Protein AF-A0A7W7VR33-F1 (afdb_monomer_lite)

Organism: NCBI:txid1706840

pLDDT: mean 71.81, std 17.93, range [32.88, 94.62]

Sequence (164 aa):
MNGDSTGDRALPEVIRDNMWSLLSDRYRTNRRAAHTPTEDEYLHDRPFWPAFTFEEVRHAVEDGVDRILVTFHDTDVPEDTLGFRIDLDTAMAEWSRRVGGRDPHKHPEMFAAELIWFMVCFIGVADLDGEPGTPEAPHWINNGSEIFGKLKNNPNMDTFESHH

Structure (mmCIF, N/CA/C/O backbone):
data_AF-A0A7W7VR33-F1
#
_entry.id   AF-A0A7W7VR33-F1
#
loop_
_atom_site.group_PDB
_atom_site.id
_atom_site.type_symbol
_atom_site.label_atom_id
_atom_site.label_alt_id
_atom_site.label_comp_id
_atom_site.label_asym_id
_atom_site.label_entity_id
_atom_site.label_seq_id
_atom_site.pdbx_PDB_ins_code
_atom_site.Cartn_x
_atom_site.Cartn_y
_atom_site.Cartn_z
_atom_site.occupancy
_atom_site.B_iso_or_equiv
_atom_site.auth_seq_id
_atom_site.auth_comp_id
_atom_site.auth_asym_id
_atom_site.auth_atom_id
_atom_site.pdbx_PDB_model_num
ATOM 1 N N . MET A 1 1 ? 8.622 36.970 13.906 1.00 35.16 1 MET A N 1
ATOM 2 C CA . MET A 1 1 ? 7.913 35.775 14.406 1.00 35.16 1 MET A CA 1
ATOM 3 C C . MET A 1 1 ? 7.540 34.971 13.178 1.00 35.16 1 MET A C 1
ATOM 5 O O . MET A 1 1 ? 6.621 35.364 12.476 1.00 35.16 1 MET A O 1
ATOM 9 N N . ASN A 1 2 ? 8.349 33.967 12.838 1.00 36.25 2 ASN A N 1
ATOM 10 C CA . ASN A 1 2 ? 8.114 33.129 11.664 1.00 36.25 2 ASN A CA 1
ATOM 11 C C . ASN A 1 2 ? 7.115 32.049 12.070 1.00 36.25 2 ASN A C 1
ATOM 13 O O . ASN A 1 2 ? 7.426 31.230 12.930 1.00 36.25 2 ASN A O 1
ATOM 17 N N . GLY A 1 3 ? 5.905 32.134 11.517 1.00 37.03 3 GLY A N 1
ATOM 18 C CA . GLY A 1 3 ? 4.885 31.106 11.655 1.00 37.03 3 GLY A CA 1
ATOM 19 C C . GLY A 1 3 ? 5.329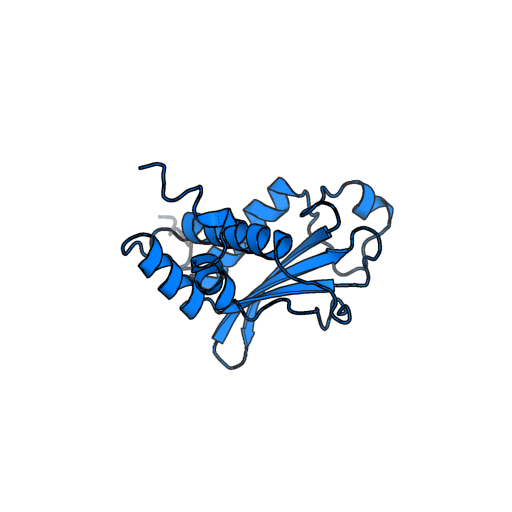 29.868 10.894 1.00 37.03 3 GLY A C 1
ATOM 20 O O . GLY A 1 3 ? 5.551 29.928 9.687 1.00 37.03 3 GLY A O 1
ATOM 21 N N . ASP A 1 4 ? 5.508 28.788 11.638 1.00 41.12 4 ASP A N 1
ATOM 22 C CA . ASP A 1 4 ? 5.754 27.447 11.138 1.00 41.12 4 ASP A CA 1
ATOM 23 C C . ASP A 1 4 ? 4.514 26.992 10.353 1.00 41.12 4 ASP A C 1
ATOM 25 O O . ASP A 1 4 ? 3.440 26.790 10.918 1.00 41.12 4 ASP A O 1
ATOM 29 N N . SER A 1 5 ? 4.630 26.941 9.028 1.00 43.16 5 SER A N 1
ATOM 30 C CA . SER A 1 5 ? 3.605 26.451 8.103 1.00 43.16 5 SER A CA 1
ATOM 31 C C . SER A 1 5 ? 3.900 25.012 7.682 1.00 43.16 5 SER A C 1
ATOM 33 O O . SER A 1 5 ? 3.760 24.639 6.516 1.00 43.16 5 SER A O 1
ATOM 35 N N . THR A 1 6 ? 4.273 24.169 8.643 1.00 46.50 6 THR A N 1
ATOM 36 C CA . THR A 1 6 ? 4.102 22.718 8.539 1.00 46.50 6 THR A CA 1
ATOM 37 C C . THR A 1 6 ? 2.608 22.409 8.670 1.00 46.50 6 THR A C 1
ATOM 39 O O . THR A 1 6 ? 2.101 22.016 9.714 1.00 46.50 6 THR A O 1
ATOM 42 N N . GLY A 1 7 ? 1.883 22.720 7.592 1.00 45.94 7 GLY A N 1
ATOM 43 C CA . GLY A 1 7 ? 0.438 22.569 7.481 1.00 45.94 7 GLY A CA 1
ATOM 44 C C . GLY A 1 7 ? -0.011 21.134 7.737 1.00 45.94 7 GLY A C 1
ATOM 45 O O . GLY A 1 7 ? 0.660 20.187 7.333 1.00 45.94 7 GLY A O 1
ATOM 46 N N . ASP A 1 8 ? -1.152 21.026 8.408 1.00 58.59 8 ASP A N 1
ATOM 47 C CA . ASP A 1 8 ? -1.870 19.804 8.762 1.00 58.59 8 ASP A CA 1
ATOM 48 C C . ASP A 1 8 ? -2.066 18.923 7.509 1.00 58.59 8 ASP A C 1
ATOM 50 O O . ASP A 1 8 ? -2.961 19.157 6.693 1.00 58.59 8 ASP A O 1
ATOM 54 N N . ARG A 1 9 ? -1.150 17.975 7.268 1.00 72.19 9 ARG A N 1
ATOM 55 C CA . ARG A 1 9 ? -1.253 17.046 6.134 1.00 72.19 9 ARG A CA 1
ATOM 56 C C . ARG A 1 9 ? -2.266 15.969 6.490 1.00 72.19 9 ARG A C 1
ATOM 58 O O . ARG A 1 9 ? -2.199 15.401 7.577 1.00 72.19 9 ARG A O 1
ATOM 65 N N . ALA A 1 10 ? -3.168 15.661 5.560 1.00 89.88 10 ALA A N 1
ATOM 66 C CA . ALA A 1 10 ? -4.134 14.585 5.740 1.00 89.88 10 ALA A CA 1
ATOM 67 C C . ALA A 1 10 ? -3.414 13.250 6.006 1.00 89.88 10 ALA A C 1
ATOM 69 O O . ALA A 1 10 ? -2.426 12.930 5.342 1.00 89.88 10 ALA A O 1
ATOM 70 N N . LEU A 1 11 ? -3.920 12.470 6.966 1.00 91.06 11 LEU A N 1
ATOM 71 C CA . LEU A 1 11 ? -3.315 11.203 7.387 1.00 91.06 11 LEU A CA 1
ATOM 72 C C . LEU A 1 11 ? -3.018 10.232 6.217 1.00 91.06 11 LEU A C 1
ATOM 74 O O . LEU A 1 11 ? -1.914 9.682 6.212 1.00 91.06 11 LEU A O 1
ATOM 78 N N . PRO A 1 12 ? -3.904 10.043 5.212 1.00 93.38 12 PRO A N 1
ATOM 79 C CA . PRO A 1 12 ? -3.611 9.185 4.058 1.00 93.38 12 PRO A CA 1
ATOM 80 C C . PRO A 1 12 ? -2.318 9.554 3.320 1.00 93.38 12 PRO A C 1
ATOM 82 O O . PRO A 1 12 ? -1.515 8.678 3.002 1.00 93.38 12 PRO A O 1
ATOM 85 N N . GLU A 1 13 ? -2.064 10.850 3.122 1.00 92.75 13 GLU A N 1
ATOM 86 C CA . GLU A 1 13 ? -0.843 11.347 2.475 1.00 92.75 13 GLU A CA 1
ATOM 87 C C . GLU A 1 13 ? 0.397 11.089 3.340 1.00 92.75 13 GLU A C 1
ATOM 89 O O . GLU A 1 13 ? 1.448 10.703 2.835 1.00 92.75 13 GLU A O 1
ATOM 94 N N . VAL A 1 14 ? 0.274 11.233 4.664 1.00 94.50 14 VAL A N 1
ATOM 95 C CA . VAL A 1 14 ? 1.368 10.935 5.603 1.00 94.50 14 VAL A CA 1
ATOM 96 C C . VAL A 1 14 ? 1.720 9.446 5.585 1.00 94.50 14 VAL A C 1
ATOM 98 O O . VAL A 1 14 ? 2.898 9.087 5.572 1.00 94.50 14 VAL A O 1
ATOM 101 N N . ILE A 1 15 ? 0.720 8.563 5.569 1.00 93.88 15 ILE A N 1
ATOM 102 C CA . ILE A 1 15 ? 0.929 7.111 5.476 1.00 93.88 15 ILE A CA 1
ATOM 103 C C . ILE A 1 15 ? 1.591 6.765 4.139 1.00 93.88 15 ILE A C 1
ATOM 105 O O . ILE A 1 15 ? 2.600 6.057 4.123 1.00 93.88 15 ILE A O 1
ATOM 109 N N . ARG A 1 16 ? 1.074 7.314 3.033 1.00 94.62 16 ARG A N 1
ATOM 110 C CA . ARG A 1 16 ? 1.638 7.154 1.689 1.00 94.62 16 ARG A CA 1
ATOM 111 C C . ARG A 1 16 ? 3.110 7.551 1.643 1.00 94.62 16 ARG A C 1
ATOM 113 O O . ARG A 1 16 ? 3.930 6.785 1.141 1.00 94.62 16 ARG A O 1
ATOM 120 N N . ASP A 1 17 ? 3.448 8.730 2.160 1.00 93.38 17 ASP A N 1
ATOM 121 C CA . ASP A 1 17 ? 4.812 9.262 2.135 1.00 93.38 17 ASP A CA 1
ATOM 122 C C . ASP A 1 17 ? 5.768 8.410 2.981 1.00 93.38 17 ASP A C 1
ATOM 124 O O . ASP A 1 17 ? 6.890 8.134 2.548 1.00 93.38 17 ASP A O 1
ATOM 128 N N . ASN A 1 18 ? 5.323 7.934 4.151 1.00 93.31 18 ASN A N 1
ATOM 129 C CA . ASN A 1 18 ? 6.101 7.001 4.970 1.00 93.31 18 ASN A CA 1
ATOM 130 C C . ASN A 1 18 ? 6.373 5.690 4.222 1.00 93.31 18 ASN A C 1
ATOM 132 O O . ASN A 1 18 ? 7.508 5.213 4.206 1.00 93.31 18 ASN A O 1
ATOM 136 N N . MET A 1 19 ? 5.356 5.122 3.568 1.00 92.69 19 MET A N 1
ATOM 137 C CA . MET A 1 19 ? 5.527 3.893 2.796 1.00 92.69 19 MET A CA 1
ATOM 138 C C . MET A 1 19 ? 6.474 4.082 1.614 1.00 92.69 19 MET A C 1
ATOM 140 O O . MET A 1 19 ? 7.392 3.284 1.436 1.00 92.69 19 MET A O 1
ATOM 144 N N . TRP A 1 20 ? 6.281 5.150 0.836 1.00 91.75 20 TRP A N 1
ATOM 145 C CA . TRP A 1 20 ? 7.167 5.507 -0.269 1.00 91.75 20 TRP A CA 1
ATOM 146 C C . TRP A 1 20 ? 8.610 5.645 0.216 1.00 91.75 20 TRP A C 1
ATOM 148 O O . TRP A 1 20 ? 9.503 5.011 -0.334 1.00 91.75 20 TRP A O 1
ATOM 158 N N . SER A 1 21 ? 8.842 6.398 1.295 1.00 88.94 21 SER A N 1
ATOM 159 C CA . SER A 1 21 ? 10.187 6.587 1.843 1.00 88.94 21 SER A CA 1
ATOM 160 C C . SER A 1 21 ? 10.847 5.263 2.233 1.00 88.94 21 SER A C 1
ATOM 162 O O . SER A 1 21 ? 12.013 5.055 1.911 1.00 88.94 21 SER A O 1
ATOM 164 N N . LEU A 1 22 ? 10.126 4.369 2.917 1.00 88.19 22 LEU A N 1
ATOM 165 C CA . LEU A 1 22 ? 10.661 3.076 3.354 1.00 88.19 22 LEU A CA 1
ATOM 166 C C . LEU A 1 22 ? 10.961 2.141 2.175 1.00 88.19 22 LEU A C 1
ATOM 168 O O . LEU A 1 22 ? 11.996 1.472 2.163 1.00 88.19 22 LEU A O 1
ATOM 172 N N . LEU A 1 23 ? 10.064 2.083 1.189 1.00 86.50 23 LEU A N 1
ATOM 173 C CA . LEU A 1 23 ? 10.203 1.208 0.027 1.00 86.50 23 LEU A CA 1
ATOM 174 C C . LEU A 1 23 ? 11.282 1.721 -0.931 1.00 86.50 23 LEU A C 1
ATOM 176 O O . LEU A 1 23 ? 12.171 0.956 -1.300 1.00 86.50 23 LEU A O 1
ATOM 180 N N . SER A 1 24 ? 11.279 3.008 -1.271 1.00 82.00 24 SER A N 1
ATOM 181 C CA . SER A 1 24 ? 12.282 3.591 -2.167 1.00 82.00 24 SER A CA 1
ATOM 182 C C . SER A 1 24 ? 13.691 3.558 -1.576 1.00 82.00 24 SER A C 1
ATOM 184 O O . SER A 1 24 ? 14.638 3.283 -2.309 1.00 82.00 24 SER A O 1
ATOM 186 N N . ASP A 1 25 ? 13.863 3.774 -0.265 1.00 80.69 25 ASP A N 1
ATOM 187 C CA . ASP A 1 25 ? 15.185 3.669 0.376 1.00 80.69 25 ASP A CA 1
ATOM 188 C C . ASP A 1 25 ? 15.720 2.228 0.335 1.00 80.69 25 ASP A C 1
ATOM 190 O O . ASP A 1 25 ? 16.877 1.966 -0.011 1.00 80.69 25 ASP A O 1
ATOM 194 N N . ARG A 1 26 ? 14.849 1.254 0.620 1.00 76.44 26 ARG A N 1
ATOM 195 C CA . ARG A 1 26 ? 15.221 -0.163 0.660 1.00 76.44 26 ARG A CA 1
ATOM 196 C C . ARG A 1 26 ? 15.497 -0.746 -0.726 1.00 76.44 26 ARG A C 1
ATOM 198 O O . ARG A 1 26 ? 16.472 -1.492 -0.881 1.00 76.44 26 ARG A O 1
ATOM 205 N N . TYR A 1 27 ? 14.648 -0.423 -1.698 1.00 75.00 27 TYR A N 1
ATOM 206 C CA . TYR A 1 27 ? 14.647 -1.039 -3.026 1.00 75.00 27 TYR A CA 1
ATOM 207 C C . TYR A 1 27 ? 15.319 -0.182 -4.103 1.00 75.00 27 TYR A C 1
ATOM 209 O O . TYR A 1 27 ? 15.535 -0.659 -5.211 1.00 75.00 27 TYR A O 1
ATOM 217 N N . ARG A 1 28 ? 15.774 1.028 -3.737 1.00 64.31 28 ARG A N 1
ATOM 218 C CA . ARG A 1 28 ? 16.463 1.995 -4.612 1.00 64.31 28 ARG A CA 1
ATOM 219 C C . ARG A 1 28 ? 15.670 2.392 -5.846 1.00 64.31 28 ARG A C 1
ATOM 221 O O . ARG A 1 28 ? 16.250 2.829 -6.832 1.00 64.31 28 ARG A O 1
ATOM 228 N N . THR A 1 29 ? 14.355 2.313 -5.743 1.00 55.84 29 THR A N 1
ATOM 229 C CA . THR A 1 29 ? 13.438 2.708 -6.795 1.00 55.84 29 THR A CA 1
ATOM 230 C C . THR A 1 29 ? 13.623 4.186 -7.068 1.00 55.84 29 THR A C 1
ATOM 232 O O . THR A 1 29 ? 13.196 5.051 -6.292 1.00 55.84 29 THR A O 1
ATOM 235 N N . ASN A 1 30 ? 14.317 4.483 -8.160 1.00 51.56 30 ASN A N 1
ATOM 236 C CA . ASN A 1 30 ? 14.438 5.842 -8.637 1.00 51.56 30 ASN A CA 1
ATOM 237 C C . ASN A 1 30 ? 13.027 6.338 -8.940 1.00 51.56 30 ASN A C 1
ATOM 239 O O . ASN A 1 30 ? 12.225 5.631 -9.538 1.00 51.56 30 ASN A O 1
ATOM 243 N N . ARG A 1 31 ? 12.710 7.545 -8.470 1.00 46.66 31 ARG A N 1
ATOM 244 C CA . ARG A 1 31 ? 11.460 8.255 -8.747 1.00 46.66 31 ARG A CA 1
ATOM 245 C C . ARG A 1 31 ? 11.275 8.303 -10.270 1.00 46.66 31 ARG A C 1
ATOM 247 O O . ARG A 1 31 ? 11.877 9.162 -10.911 1.00 46.66 31 ARG A O 1
ATOM 254 N N . ARG A 1 32 ? 10.538 7.340 -10.836 1.00 52.09 32 ARG A N 1
ATOM 255 C CA . ARG A 1 32 ? 10.460 7.134 -12.286 1.00 52.09 32 ARG A CA 1
ATOM 256 C C . ARG A 1 32 ? 9.881 8.403 -12.899 1.00 52.09 32 ARG A C 1
ATOM 258 O O . ARG A 1 32 ? 8.826 8.889 -12.490 1.00 52.09 32 ARG A O 1
ATOM 265 N N . ALA A 1 33 ? 10.648 9.021 -13.791 1.00 42.25 33 ALA A N 1
ATOM 266 C CA . ALA A 1 33 ? 10.162 10.128 -14.596 1.00 42.25 33 ALA A CA 1
ATOM 267 C C . ALA A 1 33 ? 8.949 9.653 -15.415 1.00 42.25 33 ALA A C 1
ATOM 269 O O . ALA A 1 33 ? 8.724 8.457 -15.556 1.00 42.25 33 ALA A O 1
ATOM 270 N N . ALA A 1 34 ? 8.166 10.573 -15.979 1.00 49.22 34 ALA A N 1
ATOM 271 C CA . ALA A 1 34 ? 6.953 10.245 -16.742 1.00 49.22 34 ALA A CA 1
ATOM 272 C C . ALA A 1 34 ? 7.202 9.468 -18.064 1.00 49.22 34 ALA A C 1
ATOM 274 O O . ALA A 1 34 ? 6.343 9.466 -18.943 1.00 49.22 34 ALA A O 1
ATOM 275 N N . HIS A 1 35 ? 8.380 8.869 -18.242 1.00 46.62 35 HIS A N 1
ATOM 276 C CA . HIS A 1 35 ? 8.744 8.032 -19.376 1.00 46.62 35 HIS A CA 1
ATOM 277 C C . HIS A 1 35 ? 8.903 6.576 -18.936 1.00 46.62 35 HIS A C 1
ATOM 279 O O . HIS A 1 35 ? 9.289 6.300 -17.801 1.00 46.62 35 HIS A O 1
ATOM 285 N N . THR A 1 36 ? 8.657 5.650 -19.865 1.00 50.53 36 THR A N 1
ATOM 286 C CA . THR A 1 36 ? 9.004 4.236 -19.695 1.00 50.53 36 THR A CA 1
ATOM 287 C C . THR A 1 36 ? 10.476 4.134 -19.274 1.00 50.53 36 THR A C 1
ATOM 289 O O . THR A 1 36 ? 11.318 4.779 -19.914 1.00 50.53 36 THR A O 1
ATOM 292 N N . PRO A 1 37 ? 10.803 3.411 -18.191 1.00 53.44 37 PRO A N 1
ATOM 293 C CA . PRO A 1 37 ? 12.183 3.266 -17.758 1.00 53.44 37 PRO A CA 1
ATOM 294 C C . PRO A 1 37 ? 13.004 2.512 -18.806 1.00 53.44 37 PRO A C 1
ATOM 296 O O . PRO A 1 37 ? 12.500 1.667 -19.547 1.00 53.44 37 PRO A O 1
ATOM 299 N N . THR A 1 38 ? 14.279 2.855 -18.891 1.00 58.72 38 THR A N 1
ATOM 300 C CA . THR A 1 38 ? 15.251 2.195 -19.767 1.00 58.72 38 THR A CA 1
ATOM 301 C C . THR A 1 38 ? 15.836 0.948 -19.099 1.00 58.72 38 THR A C 1
ATOM 303 O O . THR A 1 38 ? 15.890 0.865 -17.876 1.00 58.72 38 THR A O 1
ATOM 306 N N . GLU A 1 39 ? 16.317 -0.018 -19.888 1.00 56.12 39 GLU A N 1
ATOM 307 C CA . GLU A 1 39 ? 16.938 -1.270 -19.402 1.00 56.12 39 GLU A CA 1
ATOM 308 C C . GLU A 1 39 ? 18.077 -1.023 -18.381 1.00 56.12 39 GLU A C 1
ATOM 310 O O . GLU A 1 39 ? 18.184 -1.724 -17.375 1.00 56.12 39 GLU A O 1
ATOM 315 N N . ASP A 1 40 ? 18.859 0.046 -18.573 1.00 56.34 40 ASP A N 1
ATOM 316 C CA . ASP A 1 40 ? 19.928 0.476 -17.656 1.00 56.34 40 ASP A CA 1
ATOM 317 C C . ASP A 1 40 ? 19.406 0.994 -16.302 1.00 56.34 40 ASP A C 1
ATOM 319 O O . ASP A 1 40 ? 20.080 0.850 -15.280 1.00 56.34 40 ASP A O 1
ATOM 323 N N . GLU A 1 41 ? 18.208 1.586 -16.264 1.00 55.44 41 GLU A N 1
ATOM 324 C CA . GLU A 1 41 ? 17.581 2.037 -15.015 1.00 55.44 41 GLU A CA 1
ATOM 325 C C . GLU A 1 41 ? 17.094 0.845 -14.178 1.00 55.44 41 GLU A C 1
ATOM 327 O O . GLU A 1 41 ? 17.228 0.876 -12.954 1.00 55.44 41 GLU A O 1
ATOM 332 N N . TYR A 1 42 ? 16.632 -0.233 -14.823 1.00 56.94 42 TYR A N 1
ATOM 333 C CA . TYR A 1 42 ? 16.216 -1.471 -14.152 1.00 56.94 42 TYR A CA 1
ATOM 334 C C . TYR A 1 42 ? 17.392 -2.256 -13.548 1.00 56.94 42 TYR A C 1
ATOM 336 O O . TYR A 1 42 ? 17.253 -2.862 -12.487 1.00 56.94 42 TYR A O 1
ATOM 344 N N . LEU A 1 43 ? 18.578 -2.210 -14.166 1.00 53.28 43 LEU A N 1
ATOM 345 C CA . LEU A 1 43 ? 19.775 -2.952 -13.728 1.00 53.28 43 LEU A CA 1
ATOM 346 C C . LEU A 1 43 ? 20.317 -2.543 -12.342 1.00 53.28 43 LEU A C 1
ATOM 348 O O . LEU A 1 43 ? 21.160 -3.243 -11.770 1.00 53.28 43 LEU A O 1
ATOM 352 N N . HIS A 1 44 ? 19.875 -1.410 -11.793 1.00 60.09 44 HIS A N 1
ATOM 353 C CA . HIS A 1 44 ? 20.312 -0.902 -10.489 1.00 60.09 44 HIS A CA 1
ATOM 354 C C . HIS A 1 44 ? 19.265 -1.027 -9.375 1.00 60.09 44 HIS A C 1
ATOM 356 O O . HIS A 1 44 ? 19.605 -0.791 -8.204 1.00 60.09 44 HIS A O 1
ATOM 362 N N . ASP A 1 45 ? 18.041 -1.428 -9.718 1.00 63.75 45 ASP A N 1
ATOM 363 C CA . ASP A 1 45 ? 16.969 -1.649 -8.758 1.00 63.75 45 ASP A CA 1
ATOM 364 C C . ASP A 1 45 ? 17.250 -2.924 -7.947 1.00 63.75 45 ASP A C 1
ATOM 366 O O . ASP A 1 45 ? 17.790 -3.921 -8.436 1.00 63.75 45 ASP A O 1
ATOM 370 N N . ARG A 1 46 ? 16.929 -2.891 -6.651 1.00 66.00 46 ARG A N 1
ATOM 371 C CA . ARG A 1 46 ? 16.983 -4.099 -5.820 1.00 66.00 46 ARG A CA 1
ATOM 372 C C . ARG A 1 46 ? 15.637 -4.811 -5.906 1.00 66.00 46 ARG A C 1
ATOM 374 O O . ARG A 1 46 ? 14.615 -4.137 -5.777 1.00 66.00 46 ARG A O 1
ATOM 381 N N . PRO A 1 47 ? 15.622 -6.151 -6.005 1.00 65.19 47 PRO A N 1
ATOM 382 C CA . PRO A 1 47 ? 14.373 -6.896 -6.027 1.00 65.19 47 PRO A CA 1
ATOM 383 C C . PRO A 1 47 ? 13.570 -6.613 -4.750 1.00 65.19 47 PRO A C 1
ATOM 385 O O . PRO A 1 47 ? 14.083 -6.721 -3.631 1.00 65.19 47 PRO A O 1
ATOM 388 N N . PHE A 1 48 ? 12.310 -6.227 -4.941 1.00 68.69 48 PHE A N 1
ATOM 389 C CA . PHE A 1 48 ? 11.302 -6.032 -3.900 1.00 68.69 48 PHE A CA 1
ATOM 390 C C . PHE A 1 48 ? 10.925 -7.363 -3.240 1.00 68.69 48 PHE A C 1
ATOM 392 O O . PHE A 1 48 ? 10.833 -7.477 -2.017 1.00 68.69 48 PHE A O 1
ATOM 399 N N . TRP A 1 49 ? 10.802 -8.386 -4.076 1.00 71.31 49 TRP A N 1
ATOM 400 C CA . TRP A 1 49 ? 10.686 -9.809 -3.766 1.00 71.31 49 TRP A CA 1
ATOM 401 C C . TRP A 1 49 ? 11.499 -10.556 -4.843 1.00 71.31 49 TRP A C 1
ATOM 403 O O . TRP A 1 49 ? 11.769 -9.940 -5.868 1.00 71.31 49 TRP A O 1
ATOM 413 N N . PRO A 1 50 ? 11.932 -11.824 -4.683 1.00 68.62 50 PRO A N 1
ATOM 414 C CA . PRO A 1 50 ? 12.924 -12.431 -5.583 1.00 68.62 50 PRO A CA 1
ATOM 415 C C . PRO A 1 50 ? 12.667 -12.330 -7.097 1.00 68.62 50 PRO A C 1
ATOM 417 O O . PRO A 1 50 ? 13.640 -12.372 -7.839 1.00 68.62 50 PRO A O 1
ATOM 420 N N . ALA A 1 51 ? 11.410 -12.182 -7.529 1.00 73.50 51 ALA A N 1
ATOM 421 C CA . ALA A 1 51 ? 11.010 -12.010 -8.930 1.00 73.50 51 ALA A CA 1
ATOM 422 C C . ALA A 1 51 ? 10.276 -10.681 -9.219 1.00 73.50 51 ALA A C 1
ATOM 424 O O . ALA A 1 51 ? 9.744 -10.505 -10.305 1.00 73.50 51 ALA A O 1
ATOM 425 N N . PHE A 1 52 ? 10.193 -9.762 -8.252 1.00 77.56 52 PHE A N 1
ATOM 426 C CA . PHE A 1 52 ? 9.425 -8.525 -8.401 1.00 77.56 52 PHE A CA 1
ATOM 427 C C . PHE A 1 52 ? 10.268 -7.293 -8.114 1.00 77.56 52 PHE A C 1
ATOM 429 O O . PHE A 1 52 ? 11.044 -7.259 -7.155 1.00 77.56 52 PHE A O 1
ATOM 436 N N . THR A 1 53 ? 10.019 -6.234 -8.872 1.00 82.31 53 THR A N 1
ATOM 437 C CA . THR A 1 53 ? 10.617 -4.912 -8.692 1.00 82.31 53 THR A CA 1
ATOM 438 C C . THR A 1 53 ? 9.525 -3.921 -8.297 1.00 82.31 53 THR A C 1
ATOM 440 O O . THR A 1 53 ? 8.493 -3.811 -8.956 1.00 82.31 53 THR A O 1
ATOM 443 N N . PHE A 1 54 ? 9.727 -3.208 -7.187 1.00 85.31 54 PHE A N 1
ATOM 444 C CA . PHE A 1 54 ? 8.767 -2.211 -6.705 1.00 85.31 54 PHE A CA 1
ATOM 445 C C . PHE A 1 54 ? 8.703 -1.019 -7.664 1.00 85.31 54 PHE A C 1
ATOM 447 O O . PHE A 1 54 ? 9.705 -0.663 -8.276 1.00 85.31 54 PHE A O 1
ATOM 454 N N . GLU A 1 55 ? 7.542 -0.379 -7.768 1.00 84.31 55 GLU A N 1
ATOM 455 C CA . GLU A 1 55 ? 7.328 0.723 -8.702 1.00 84.31 55 GLU A CA 1
ATOM 456 C C . GLU A 1 55 ? 6.842 1.996 -8.011 1.00 84.31 55 GLU A C 1
ATOM 458 O O . GLU A 1 55 ? 7.565 2.995 -7.994 1.00 84.31 55 GLU A O 1
ATOM 463 N N . GLU A 1 56 ? 5.652 1.973 -7.407 1.00 88.19 56 GLU A N 1
ATOM 464 C CA . GLU A 1 56 ? 5.051 3.173 -6.823 1.00 88.19 56 GLU A CA 1
ATOM 465 C C . GLU A 1 56 ? 4.223 2.889 -5.561 1.00 88.19 56 GLU A C 1
ATOM 467 O O . GLU A 1 56 ? 3.635 1.822 -5.395 1.00 88.19 56 GLU A O 1
ATOM 472 N N . VAL A 1 57 ? 4.149 3.893 -4.674 1.00 91.56 57 VAL A N 1
ATOM 473 C CA . VAL A 1 57 ? 3.040 4.053 -3.721 1.00 91.56 57 VAL A CA 1
ATOM 474 C C . VAL A 1 57 ? 2.261 5.324 -4.064 1.00 91.56 57 VAL A C 1
ATOM 476 O O . VAL A 1 57 ? 2.807 6.434 -4.026 1.00 91.56 57 VAL A O 1
ATOM 479 N N . ARG A 1 58 ? 0.964 5.189 -4.335 1.00 92.94 58 ARG A N 1
ATOM 480 C CA . ARG A 1 58 ? 0.044 6.294 -4.629 1.00 92.94 58 ARG A CA 1
ATOM 481 C C . ARG A 1 58 ? -1.109 6.316 -3.634 1.00 92.94 58 ARG A C 1
ATOM 483 O O . ARG A 1 58 ? -1.612 5.274 -3.232 1.00 92.94 58 ARG A O 1
ATOM 490 N N . HIS A 1 59 ? -1.550 7.514 -3.273 1.00 93.81 59 HIS A N 1
ATOM 491 C CA . HIS A 1 59 ? -2.825 7.721 -2.599 1.00 93.81 59 HIS A CA 1
ATOM 492 C C . HIS A 1 59 ? -3.905 8.053 -3.643 1.00 93.81 59 HIS A C 1
ATOM 494 O O . HIS A 1 59 ? -3.661 8.827 -4.575 1.00 93.81 59 HIS A O 1
ATOM 500 N N . ALA A 1 60 ? -5.083 7.445 -3.520 1.00 92.38 60 ALA A N 1
ATOM 501 C CA . ALA A 1 60 ? -6.226 7.699 -4.386 1.00 92.38 60 ALA A CA 1
ATOM 502 C C . ALA A 1 60 ? -7.534 7.637 -3.593 1.00 92.38 60 ALA A C 1
ATOM 504 O O . ALA A 1 60 ? -7.699 6.769 -2.742 1.00 92.38 60 ALA A O 1
ATOM 505 N N . VAL A 1 61 ? -8.486 8.505 -3.939 1.00 91.06 61 VAL A N 1
ATOM 506 C CA . VAL A 1 61 ? -9.869 8.401 -3.461 1.00 91.06 61 VAL A CA 1
ATOM 507 C C . VAL A 1 61 ? -10.697 7.751 -4.562 1.00 91.06 61 VAL A C 1
ATOM 509 O O . VAL A 1 61 ? -10.883 8.334 -5.630 1.00 91.06 61 VAL A O 1
ATOM 512 N N . GLU A 1 62 ? -11.187 6.540 -4.317 1.00 87.12 62 GLU A N 1
ATOM 513 C CA . GLU A 1 62 ? -11.938 5.750 -5.297 1.00 87.12 62 GLU A CA 1
ATOM 514 C C . GLU A 1 62 ? -13.275 5.339 -4.689 1.00 87.12 62 GLU A C 1
ATOM 516 O O . GLU A 1 62 ? -13.314 4.742 -3.614 1.00 87.12 62 GLU A O 1
ATOM 521 N N . ASP A 1 63 ? -14.373 5.701 -5.355 1.00 87.69 63 ASP A N 1
ATOM 522 C CA . ASP A 1 63 ? -15.742 5.511 -4.851 1.00 87.69 63 ASP A CA 1
ATOM 523 C C . ASP A 1 63 ? -15.971 6.114 -3.448 1.00 87.69 63 ASP A C 1
ATOM 525 O O . ASP A 1 63 ? -16.773 5.621 -2.659 1.00 87.69 63 ASP A O 1
ATOM 529 N N . GLY A 1 64 ? -15.256 7.202 -3.134 1.00 87.38 64 GLY A N 1
ATOM 530 C CA . GLY A 1 64 ? -15.320 7.881 -1.836 1.00 87.38 64 GLY A CA 1
ATOM 531 C C . GLY A 1 64 ? -14.518 7.208 -0.718 1.00 87.38 64 GLY A C 1
ATOM 532 O O . GLY A 1 64 ? -14.664 7.610 0.431 1.00 87.38 64 GLY A O 1
ATOM 533 N N . VAL A 1 65 ? -13.689 6.212 -1.041 1.00 88.88 65 VAL A N 1
ATOM 534 C CA . VAL A 1 65 ? -12.824 5.498 -0.092 1.00 88.88 65 VAL A CA 1
ATOM 535 C C . VAL A 1 65 ? -11.369 5.899 -0.316 1.00 88.88 65 VAL A C 1
ATOM 537 O O . VAL A 1 65 ? -10.874 5.794 -1.442 1.00 88.88 65 VAL A O 1
ATOM 540 N N . ASP A 1 66 ? -10.678 6.317 0.746 1.00 92.69 66 ASP A N 1
ATOM 541 C CA . ASP A 1 66 ? -9.234 6.563 0.724 1.00 92.69 66 ASP A CA 1
ATOM 542 C C . ASP A 1 66 ? -8.467 5.242 0.586 1.00 92.69 66 ASP A C 1
ATOM 544 O O . ASP A 1 66 ? -8.625 4.300 1.374 1.00 92.69 66 ASP A O 1
ATOM 548 N N . ARG A 1 67 ? -7.621 5.164 -0.442 1.00 92.38 67 ARG A N 1
ATOM 549 C CA . ARG A 1 67 ? -6.857 3.964 -0.775 1.00 92.38 67 ARG A CA 1
ATOM 550 C C . ARG A 1 67 ? -5.383 4.253 -0.964 1.00 92.38 67 ARG A C 1
ATOM 552 O O . ARG A 1 67 ? -5.000 5.219 -1.624 1.00 92.38 67 ARG A O 1
ATOM 559 N N . ILE A 1 68 ? -4.557 3.346 -0.453 1.00 93.00 68 ILE A N 1
ATOM 560 C CA . ILE A 1 68 ? -3.147 3.261 -0.825 1.00 93.00 68 ILE A CA 1
ATOM 561 C C . ILE A 1 68 ? -2.994 2.202 -1.903 1.00 93.00 68 ILE A C 1
ATOM 563 O O . ILE A 1 68 ? -3.333 1.037 -1.712 1.00 93.00 68 ILE A O 1
ATOM 567 N N . LEU A 1 69 ? -2.474 2.625 -3.043 1.00 91.94 69 LEU A N 1
ATOM 568 C CA . LEU A 1 69 ? -2.155 1.772 -4.168 1.00 91.94 69 LEU A CA 1
ATOM 569 C C . LEU A 1 69 ? -0.654 1.540 -4.164 1.00 91.94 69 LEU A C 1
ATOM 571 O O . LEU A 1 69 ? 0.113 2.502 -4.191 1.00 91.94 69 LEU A O 1
ATOM 575 N N . VAL A 1 70 ? -0.241 0.281 -4.123 1.00 89.69 70 VAL A N 1
ATOM 576 C CA . VAL A 1 70 ? 1.168 -0.090 -4.249 1.00 89.69 70 VAL A CA 1
ATOM 577 C C . VAL A 1 70 ? 1.333 -0.968 -5.466 1.00 89.69 70 VAL A C 1
ATOM 579 O O . VAL A 1 70 ? 0.689 -2.010 -5.530 1.00 89.69 70 VAL A O 1
ATOM 582 N N . THR A 1 71 ? 2.186 -0.569 -6.399 1.00 88.50 71 THR A N 1
ATOM 583 C CA . THR A 1 71 ? 2.444 -1.314 -7.633 1.00 88.50 71 THR A CA 1
ATOM 584 C C . THR A 1 71 ? 3.876 -1.822 -7.693 1.00 88.50 71 THR A C 1
ATOM 586 O O . THR A 1 71 ? 4.801 -1.258 -7.096 1.00 88.50 71 THR A O 1
ATOM 589 N N . PHE A 1 72 ? 4.038 -2.938 -8.389 1.00 85.69 72 PHE A N 1
ATOM 590 C CA . PHE A 1 72 ? 5.302 -3.601 -8.673 1.00 85.69 72 PHE A CA 1
ATOM 591 C C . PHE A 1 72 ? 5.129 -4.466 -9.925 1.00 85.69 72 PHE A C 1
ATOM 593 O O . PHE A 1 72 ? 4.011 -4.850 -10.255 1.00 85.69 72 PHE A O 1
ATOM 600 N N . HIS A 1 73 ? 6.214 -4.787 -10.611 1.00 80.00 73 HIS A N 1
ATOM 601 C CA . HIS A 1 73 ? 6.201 -5.601 -11.832 1.00 80.00 73 HIS A CA 1
ATOM 602 C C . HIS A 1 73 ? 7.112 -6.809 -11.678 1.00 80.00 73 HIS A C 1
ATOM 604 O O . HIS A 1 73 ? 7.988 -6.826 -10.802 1.00 80.00 73 HIS A O 1
ATOM 610 N N . ASP A 1 74 ? 6.894 -7.816 -12.521 1.00 75.44 74 ASP A N 1
ATOM 611 C CA . ASP A 1 74 ? 7.860 -8.895 -12.699 1.00 75.44 74 ASP A CA 1
ATOM 612 C C . ASP A 1 74 ? 9.198 -8.300 -13.165 1.00 75.44 74 ASP A C 1
ATOM 614 O O . ASP A 1 74 ? 9.244 -7.409 -14.018 1.00 75.44 74 ASP A O 1
ATOM 618 N N . THR A 1 75 ? 10.296 -8.732 -12.548 1.00 74.88 75 THR A N 1
ATOM 619 C CA . THR A 1 75 ? 11.634 -8.231 -12.878 1.00 74.88 75 THR A CA 1
ATOM 620 C C . THR A 1 75 ? 12.022 -8.560 -14.321 1.00 74.88 75 THR A C 1
ATOM 622 O O . THR A 1 75 ? 12.697 -7.749 -14.956 1.00 74.88 75 THR A O 1
ATOM 625 N N . ASP A 1 76 ? 11.588 -9.709 -14.837 1.00 69.94 76 ASP A N 1
ATOM 626 C CA . ASP A 1 76 ? 11.898 -10.170 -16.190 1.00 69.94 76 ASP A CA 1
ATOM 627 C C . ASP A 1 76 ? 10.862 -9.688 -17.225 1.00 69.94 76 ASP A C 1
ATOM 629 O O . ASP A 1 76 ? 11.155 -9.687 -18.423 1.00 69.94 76 ASP A O 1
ATOM 633 N N . VAL A 1 77 ? 9.674 -9.250 -16.779 1.00 75.12 77 VAL A N 1
ATOM 634 C CA . VAL A 1 77 ? 8.571 -8.769 -17.635 1.00 75.12 77 VAL A CA 1
ATOM 635 C C . VAL A 1 77 ? 7.990 -7.447 -17.088 1.00 75.12 77 VAL A C 1
ATOM 637 O O . VAL A 1 77 ? 6.942 -7.440 -16.441 1.00 75.12 77 VAL A O 1
ATOM 640 N N . PRO A 1 78 ? 8.655 -6.296 -17.319 1.00 71.31 78 PRO A N 1
ATOM 641 C CA . PRO A 1 78 ? 8.274 -5.015 -16.714 1.00 71.31 78 PRO A CA 1
ATOM 642 C C . PRO A 1 78 ? 6.909 -4.462 -17.149 1.00 71.31 78 PRO A C 1
ATOM 644 O O . PRO A 1 78 ? 6.359 -3.592 -16.474 1.00 71.31 78 PRO A O 1
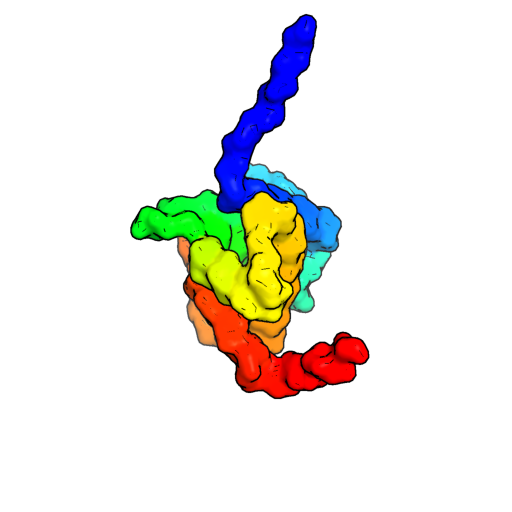ATOM 647 N N . GLU A 1 79 ? 6.373 -4.916 -18.281 1.00 73.69 79 GLU A N 1
ATOM 648 C CA . GLU A 1 79 ? 5.026 -4.585 -18.750 1.00 73.69 79 GLU A CA 1
ATOM 649 C C . GLU A 1 79 ? 3.912 -5.214 -17.899 1.00 73.69 79 GLU A C 1
ATOM 651 O O . GLU A 1 79 ? 2.809 -4.663 -17.846 1.00 73.69 79 GLU A O 1
ATOM 656 N N . ASP A 1 80 ? 4.214 -6.302 -17.188 1.00 77.19 80 ASP A N 1
ATOM 657 C CA . ASP A 1 80 ? 3.273 -7.018 -16.336 1.00 77.19 80 ASP A CA 1
ATOM 658 C C . ASP A 1 80 ? 3.265 -6.390 -14.938 1.00 77.19 80 ASP A C 1
ATOM 660 O O . ASP A 1 80 ? 4.121 -6.648 -14.087 1.00 77.19 80 ASP A O 1
ATOM 664 N N . THR A 1 81 ? 2.276 -5.531 -14.691 1.00 79.81 81 THR A N 1
ATOM 665 C CA . THR A 1 81 ? 2.140 -4.804 -13.425 1.00 79.81 81 THR A CA 1
ATOM 666 C C . THR A 1 81 ? 1.134 -5.479 -12.503 1.00 79.81 81 THR A C 1
ATOM 668 O O . THR A 1 81 ? -0.028 -5.713 -12.852 1.00 79.81 81 THR A O 1
ATOM 671 N N . LEU A 1 82 ? 1.565 -5.713 -11.269 1.00 83.06 82 LEU A N 1
ATOM 672 C CA . LEU A 1 82 ? 0.753 -6.176 -10.157 1.00 83.06 82 LEU A CA 1
ATOM 673 C C . LEU A 1 82 ? 0.650 -5.093 -9.082 1.00 83.06 82 LEU A C 1
ATOM 675 O O . LEU A 1 82 ? 1.409 -4.120 -9.050 1.00 83.06 82 LEU A O 1
ATOM 679 N N . GLY A 1 83 ? -0.283 -5.261 -8.150 1.00 85.56 83 GLY A N 1
ATOM 680 C CA . GLY A 1 83 ? -0.333 -4.360 -7.014 1.00 85.56 83 GLY A CA 1
ATOM 681 C C . GLY A 1 83 ? -1.278 -4.737 -5.889 1.00 85.56 83 GLY A C 1
ATOM 682 O O . GLY A 1 83 ? -2.084 -5.662 -5.971 1.00 85.56 83 GLY A O 1
ATOM 683 N N . PHE A 1 84 ? -1.199 -3.943 -4.829 1.00 86.50 84 PHE A N 1
ATOM 684 C CA . PHE A 1 84 ? -2.119 -3.937 -3.700 1.00 86.50 84 PHE A CA 1
ATOM 685 C C . PHE A 1 84 ? -2.993 -2.687 -3.746 1.00 86.50 84 PHE A C 1
ATOM 687 O O . PHE A 1 84 ? -2.477 -1.575 -3.858 1.00 86.50 84 PHE A O 1
ATOM 694 N N . ARG A 1 85 ? -4.309 -2.867 -3.602 1.00 88.00 85 ARG A N 1
ATOM 695 C CA . ARG A 1 85 ? -5.290 -1.779 -3.537 1.00 88.00 85 ARG A CA 1
ATOM 696 C C . ARG A 1 85 ? -5.886 -1.717 -2.139 1.00 88.00 85 ARG A C 1
ATOM 698 O O . ARG A 1 85 ? -6.861 -2.397 -1.844 1.00 88.00 85 ARG A O 1
ATOM 705 N N . ILE A 1 86 ? -5.287 -0.920 -1.266 1.00 88.19 86 ILE A N 1
ATOM 706 C CA . ILE A 1 86 ? -5.485 -1.008 0.182 1.00 88.19 86 ILE A CA 1
ATOM 707 C C . ILE A 1 86 ? -6.523 0.005 0.645 1.00 88.19 86 ILE A C 1
ATOM 709 O O . ILE A 1 86 ? -6.273 1.201 0.585 1.00 88.19 86 ILE A O 1
ATOM 713 N N . ASP A 1 87 ? -7.667 -0.476 1.128 1.00 89.50 87 ASP A N 1
ATOM 714 C CA . ASP A 1 87 ? -8.657 0.326 1.859 1.00 89.50 87 ASP A CA 1
ATOM 715 C C . ASP A 1 87 ? -8.081 0.781 3.212 1.00 89.50 87 ASP A C 1
ATOM 717 O O . ASP A 1 87 ? -7.812 -0.051 4.087 1.00 89.50 87 ASP A O 1
ATOM 721 N N . LEU A 1 88 ? -7.830 2.085 3.365 1.00 89.75 88 LEU A N 1
ATOM 722 C CA . LEU A 1 88 ? -7.125 2.613 4.534 1.00 89.75 88 LEU A CA 1
ATOM 723 C C . LEU A 1 88 ? -7.937 2.486 5.818 1.00 89.75 88 LEU A C 1
ATOM 725 O O . LEU A 1 88 ? -7.387 2.054 6.829 1.00 89.75 88 LEU A O 1
ATOM 729 N N . ASP A 1 89 ? -9.225 2.818 5.790 1.00 89.00 89 ASP A N 1
ATOM 730 C CA . ASP A 1 89 ? -10.083 2.766 6.977 1.00 89.00 89 ASP A CA 1
ATOM 731 C C . ASP A 1 89 ? -10.166 1.345 7.533 1.00 89.00 89 ASP A C 1
ATOM 733 O O . ASP A 1 89 ? -9.989 1.115 8.735 1.00 89.00 89 ASP A O 1
ATOM 737 N N . THR A 1 90 ? -10.348 0.371 6.643 1.00 87.75 90 THR A N 1
ATOM 738 C CA . THR A 1 90 ? -10.383 -1.046 7.009 1.00 87.75 90 THR A CA 1
ATOM 739 C C . THR A 1 90 ? -9.038 -1.505 7.571 1.00 87.75 90 THR A C 1
ATOM 741 O O . THR A 1 90 ? -8.990 -2.148 8.623 1.00 87.75 90 THR A O 1
ATOM 744 N N . ALA A 1 91 ? -7.931 -1.159 6.907 1.00 87.88 91 ALA A N 1
ATOM 745 C CA . ALA A 1 91 ? -6.586 -1.517 7.351 1.00 87.88 91 ALA A CA 1
ATOM 746 C C . ALA A 1 91 ? -6.256 -0.917 8.729 1.00 87.88 91 ALA A C 1
ATOM 748 O O . ALA A 1 91 ? -5.738 -1.613 9.603 1.00 87.88 91 ALA A O 1
ATOM 749 N N . MET A 1 92 ? -6.602 0.352 8.949 1.00 88.88 92 MET A N 1
ATOM 750 C CA . MET A 1 92 ? -6.411 1.060 10.215 1.00 88.88 92 MET A CA 1
ATOM 751 C C . MET A 1 92 ? -7.224 0.434 11.349 1.00 88.88 92 MET A C 1
ATOM 753 O O . MET A 1 92 ? -6.691 0.236 12.446 1.00 88.88 92 MET A O 1
ATOM 757 N N . ALA A 1 93 ? -8.490 0.092 11.101 1.00 86.94 93 ALA A N 1
ATOM 758 C CA . ALA A 1 93 ? -9.347 -0.556 12.088 1.00 86.94 93 ALA A CA 1
ATOM 759 C C . ALA A 1 93 ? -8.799 -1.932 12.501 1.00 86.94 93 ALA A C 1
ATOM 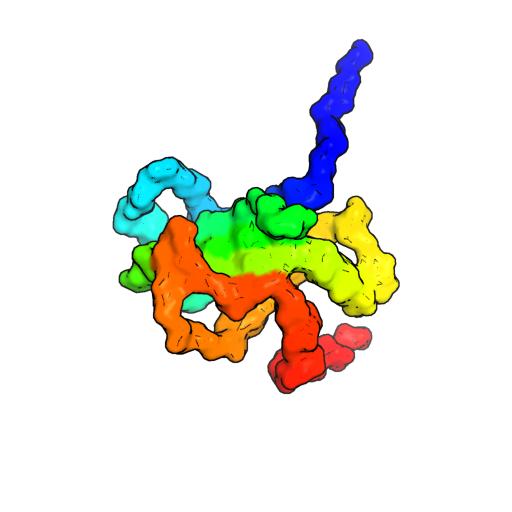761 O O . ALA A 1 93 ? -8.669 -2.220 13.696 1.00 86.94 93 ALA A O 1
ATOM 762 N N . GLU A 1 94 ? -8.418 -2.766 11.529 1.00 85.31 94 GLU A N 1
ATOM 763 C CA . GLU A 1 94 ? -7.869 -4.099 11.795 1.00 85.31 94 GLU A CA 1
ATOM 764 C C . GLU A 1 94 ? -6.505 -4.045 12.486 1.00 85.31 94 GLU A C 1
ATOM 766 O O . GLU A 1 94 ? -6.265 -4.793 13.440 1.00 85.31 94 GLU A O 1
ATOM 771 N N . TRP A 1 95 ? -5.632 -3.127 12.069 1.00 86.12 95 TRP A N 1
ATOM 772 C CA . TRP A 1 95 ? -4.353 -2.898 12.732 1.00 86.12 95 TRP A CA 1
ATOM 773 C C . TRP A 1 95 ? -4.551 -2.481 14.188 1.00 86.12 95 TRP A C 1
ATOM 775 O O . TRP A 1 95 ? -4.021 -3.133 15.087 1.00 86.12 95 TRP A O 1
ATOM 785 N N . SER A 1 96 ? -5.390 -1.469 14.436 1.00 84.62 96 SER A N 1
ATOM 786 C CA . SER A 1 96 ? -5.684 -0.969 15.786 1.00 84.62 96 SER A CA 1
ATOM 787 C C . SER A 1 96 ? -6.214 -2.083 16.689 1.00 84.62 96 SER A C 1
ATOM 789 O O . SER A 1 96 ? -5.796 -2.214 17.841 1.00 84.62 96 SER A O 1
ATOM 791 N N . ARG A 1 97 ? -7.096 -2.941 16.157 1.00 82.62 97 ARG A N 1
ATOM 792 C CA . ARG A 1 97 ? -7.608 -4.124 16.858 1.00 82.62 97 ARG A CA 1
ATOM 793 C C . ARG A 1 97 ? -6.493 -5.121 17.190 1.00 82.62 97 ARG A C 1
ATOM 795 O O . ARG A 1 97 ? -6.495 -5.678 18.286 1.00 82.62 97 ARG A O 1
ATOM 802 N N . ARG A 1 98 ? -5.558 -5.358 16.265 1.00 80.12 98 ARG A N 1
ATOM 803 C CA . ARG A 1 98 ? -4.443 -6.307 16.420 1.00 80.12 98 ARG A CA 1
ATOM 804 C C . ARG A 1 98 ? -3.416 -5.846 17.455 1.00 80.12 98 ARG A C 1
ATOM 806 O O . ARG A 1 98 ? -3.012 -6.647 18.290 1.00 80.12 98 ARG A O 1
ATOM 813 N N . VAL A 1 99 ? -3.005 -4.579 17.428 1.00 80.19 99 VAL A N 1
ATOM 814 C CA . VAL A 1 99 ? -1.920 -4.061 18.288 1.00 80.19 99 VAL A CA 1
ATOM 815 C C . VAL A 1 99 ? -2.403 -3.518 19.642 1.00 80.19 99 VAL A C 1
ATOM 817 O O . VAL A 1 99 ? -1.659 -2.833 20.344 1.00 80.19 99 VAL A O 1
ATOM 820 N N . GLY A 1 100 ? -3.649 -3.817 20.026 1.00 77.25 100 GLY A N 1
ATOM 821 C CA . GLY A 1 100 ? -4.193 -3.479 21.343 1.00 77.25 100 GLY A CA 1
ATOM 822 C C . GLY A 1 100 ? -4.628 -2.019 21.503 1.00 77.25 100 GLY A C 1
ATOM 823 O O . GLY A 1 100 ? -4.461 -1.449 22.578 1.00 77.25 100 GLY A O 1
ATOM 824 N N . GLY A 1 101 ? -5.188 -1.406 20.457 1.00 71.06 101 GLY A N 1
ATOM 825 C CA . GLY A 1 101 ? -5.803 -0.075 20.517 1.00 71.06 101 GLY A CA 1
ATOM 826 C C . GLY A 1 101 ? -4.852 1.097 20.271 1.00 71.06 101 GLY A C 1
ATOM 827 O O . GLY A 1 101 ? -5.178 2.227 20.639 1.00 71.06 101 GLY A O 1
ATOM 828 N N . ARG A 1 102 ? -3.678 0.862 19.665 1.00 80.69 102 ARG A N 1
ATOM 829 C CA . ARG A 1 102 ? -2.871 1.966 19.120 1.00 80.69 102 ARG A CA 1
ATOM 830 C C . ARG A 1 102 ? -3.613 2.607 17.954 1.00 80.69 102 ARG A C 1
ATOM 832 O O . ARG A 1 102 ? -4.350 1.937 17.243 1.00 80.69 102 ARG A O 1
ATOM 839 N N . ASP A 1 103 ? -3.393 3.903 17.788 1.00 84.00 103 ASP A N 1
ATOM 840 C CA . ASP A 1 103 ? -4.094 4.735 16.816 1.00 84.00 103 ASP A CA 1
ATOM 841 C C . ASP A 1 103 ? -3.135 5.131 15.678 1.00 84.00 103 ASP A C 1
ATOM 843 O O . ASP A 1 103 ? -2.113 5.771 15.961 1.00 84.00 103 ASP A O 1
ATOM 847 N N . PRO A 1 104 ? -3.435 4.784 14.414 1.00 84.50 104 PRO A N 1
ATOM 848 C CA . PRO A 1 104 ? -2.659 5.200 13.246 1.00 84.50 104 PRO A CA 1
ATOM 849 C C . PRO A 1 104 ? -2.474 6.716 13.138 1.00 84.50 104 PRO A C 1
ATOM 851 O O . PRO A 1 104 ? -1.453 7.159 12.625 1.00 84.50 104 PRO A O 1
ATOM 854 N N . HIS A 1 105 ? -3.389 7.522 13.688 1.00 87.75 105 HIS A N 1
ATOM 855 C CA . HIS A 1 105 ? -3.244 8.983 13.722 1.00 87.75 105 HIS A CA 1
ATOM 856 C C . HIS A 1 105 ? -2.091 9.439 14.623 1.00 87.75 105 HIS A C 1
ATOM 858 O O . HIS A 1 105 ? -1.550 10.526 14.438 1.00 87.75 105 HIS A O 1
ATOM 864 N N . LYS A 1 106 ? -1.715 8.627 15.618 1.00 88.06 106 LYS A N 1
ATOM 865 C CA . LYS A 1 106 ? -0.617 8.920 16.552 1.00 88.06 106 LYS A CA 1
ATOM 866 C C . LYS A 1 106 ? 0.704 8.288 16.130 1.00 88.06 106 LYS A C 1
ATOM 868 O O . LYS A 1 106 ? 1.748 8.774 16.553 1.00 88.06 106 LYS A O 1
ATOM 873 N N . HIS A 1 107 ? 0.646 7.209 15.349 1.00 87.25 107 HIS A N 1
ATOM 874 C CA . HIS A 1 107 ? 1.805 6.415 14.932 1.00 87.25 107 HIS A CA 1
ATOM 875 C C . HIS A 1 107 ? 1.734 6.014 13.443 1.00 87.25 107 HIS A C 1
ATOM 877 O O . HIS A 1 107 ? 1.768 4.817 13.130 1.00 87.25 107 HIS A O 1
ATOM 883 N N . PRO A 1 108 ? 1.606 6.977 12.510 1.00 90.69 108 PRO A N 1
ATOM 884 C CA . PRO A 1 108 ? 1.448 6.685 11.084 1.00 90.69 108 PRO A CA 1
ATOM 885 C C . PRO A 1 108 ? 2.655 5.955 10.481 1.00 90.69 108 PRO A C 1
ATOM 887 O O . PRO A 1 108 ? 2.493 5.122 9.592 1.00 90.69 108 PRO A O 1
ATOM 890 N N . GLU A 1 109 ? 3.861 6.218 10.981 1.00 89.56 109 GLU A N 1
ATOM 891 C CA . GLU A 1 109 ? 5.101 5.569 10.557 1.00 89.56 109 GLU A CA 1
ATOM 892 C C . GLU A 1 109 ? 5.133 4.077 10.910 1.00 89.56 109 GLU A C 1
ATOM 894 O O . GLU A 1 109 ? 5.553 3.249 10.103 1.00 89.56 109 GLU A O 1
ATOM 899 N N . MET A 1 110 ? 4.641 3.722 12.101 1.00 89.00 110 MET A N 1
ATOM 900 C CA . MET A 1 110 ? 4.561 2.334 12.553 1.00 89.00 110 MET A CA 1
ATOM 901 C C . MET A 1 110 ? 3.503 1.575 11.760 1.00 89.00 110 MET A C 1
ATOM 903 O O . MET A 1 110 ? 3.766 0.469 11.292 1.00 89.00 110 MET A O 1
ATOM 907 N N . PHE A 1 111 ? 2.336 2.195 11.563 1.00 90.94 111 PHE A N 1
ATOM 908 C CA . PHE A 1 111 ? 1.278 1.637 10.730 1.00 90.94 111 PHE A CA 1
ATOM 909 C C . PHE A 1 111 ? 1.777 1.368 9.303 1.00 90.94 111 PHE A C 1
ATOM 911 O O . PHE A 1 111 ? 1.625 0.255 8.809 1.00 90.94 111 PHE A O 1
ATOM 918 N N . ALA A 1 112 ? 2.447 2.339 8.671 1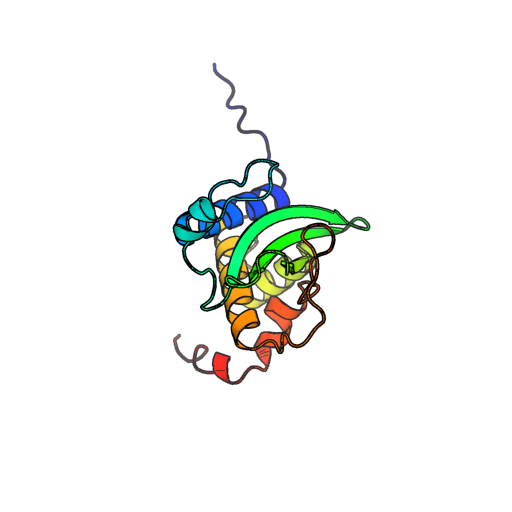.00 91.94 112 ALA A N 1
ATOM 919 C CA . ALA A 1 112 ? 3.026 2.189 7.335 1.00 91.94 112 ALA A CA 1
ATOM 920 C C . ALA A 1 112 ? 4.052 1.044 7.254 1.00 91.94 112 ALA A C 1
ATOM 922 O O . ALA A 1 112 ? 4.013 0.241 6.320 1.00 91.94 112 ALA A O 1
ATOM 923 N N . ALA A 1 113 ? 4.955 0.943 8.234 1.00 88.62 113 ALA A N 1
ATOM 924 C CA . ALA A 1 113 ? 5.967 -0.110 8.275 1.00 88.62 113 ALA A CA 1
ATOM 925 C C . ALA A 1 113 ? 5.350 -1.510 8.423 1.00 88.62 113 ALA A C 1
ATOM 927 O O . ALA A 1 113 ? 5.757 -2.443 7.727 1.00 88.62 113 ALA A O 1
ATOM 928 N N . GLU A 1 114 ? 4.354 -1.665 9.298 1.00 87.19 114 GLU A N 1
ATOM 929 C CA . GLU A 1 114 ? 3.643 -2.934 9.449 1.00 87.19 114 GLU A CA 1
ATOM 930 C C . GLU A 1 114 ? 2.855 -3.279 8.186 1.00 87.19 114 GLU A C 1
ATOM 932 O O . GLU A 1 114 ? 2.928 -4.410 7.715 1.00 87.19 114 GLU A O 1
ATOM 937 N N . LEU A 1 115 ? 2.177 -2.308 7.577 1.00 88.19 115 LEU A N 1
ATOM 938 C CA . LEU A 1 115 ? 1.426 -2.512 6.341 1.00 88.19 115 LEU A CA 1
ATOM 939 C C . LEU A 1 115 ? 2.320 -3.045 5.207 1.00 88.19 115 LEU A C 1
ATOM 941 O O . LEU A 1 115 ? 1.959 -4.032 4.567 1.00 88.19 115 LEU A O 1
ATOM 945 N N . ILE A 1 116 ? 3.523 -2.481 5.031 1.00 87.38 116 ILE A N 1
ATOM 946 C CA . ILE A 1 116 ? 4.541 -3.007 4.103 1.00 87.38 116 ILE A CA 1
ATOM 947 C C . ILE A 1 116 ? 4.897 -4.457 4.439 1.00 87.38 116 ILE A C 1
ATOM 949 O O . ILE A 1 116 ? 4.951 -5.305 3.548 1.00 87.38 116 ILE A O 1
ATOM 953 N N . TRP A 1 117 ? 5.157 -4.751 5.713 1.00 82.38 117 TRP A N 1
ATOM 954 C CA . TRP A 1 117 ? 5.538 -6.093 6.141 1.00 82.38 117 TRP A CA 1
ATOM 955 C C . TRP A 1 117 ? 4.448 -7.122 5.816 1.00 82.38 117 TRP A C 1
ATOM 957 O O . TRP A 1 117 ? 4.736 -8.155 5.212 1.00 82.38 117 TRP A O 1
ATOM 967 N N . PHE A 1 118 ? 3.188 -6.809 6.129 1.00 78.69 118 PHE A N 1
ATOM 968 C CA . PHE A 1 118 ? 2.056 -7.683 5.827 1.00 78.69 118 PHE A CA 1
ATOM 969 C C . PHE A 1 118 ? 1.862 -7.894 4.323 1.00 78.69 118 PHE A C 1
ATOM 971 O O . PHE A 1 118 ? 1.595 -9.020 3.904 1.00 78.69 118 PHE A O 1
ATOM 978 N N . MET A 1 119 ? 2.033 -6.852 3.503 1.00 82.25 119 MET A N 1
ATOM 979 C CA . MET A 1 119 ? 1.987 -6.991 2.045 1.00 82.25 119 MET A CA 1
ATOM 980 C C . MET A 1 119 ? 3.050 -7.968 1.539 1.00 82.25 119 MET A C 1
ATOM 982 O O . MET A 1 119 ? 2.728 -8.884 0.790 1.00 82.25 119 MET A O 1
ATOM 986 N N . VAL A 1 120 ? 4.302 -7.818 1.981 1.00 76.50 120 VAL A N 1
ATOM 987 C CA . VAL A 1 120 ? 5.413 -8.694 1.578 1.00 76.50 120 VAL A CA 1
ATOM 988 C C . VAL A 1 120 ? 5.150 -10.148 1.988 1.00 76.50 120 VAL A C 1
ATOM 990 O O . VAL A 1 120 ? 5.338 -11.062 1.187 1.00 76.50 120 VAL A O 1
ATOM 993 N N . CYS A 1 121 ? 4.647 -10.379 3.204 1.00 73.81 121 CYS A N 1
ATOM 994 C CA . CYS A 1 121 ? 4.244 -11.715 3.644 1.00 73.81 121 CYS A CA 1
ATOM 995 C C . CYS A 1 121 ? 3.107 -12.300 2.796 1.00 73.81 121 CYS A C 1
ATOM 997 O O . CYS A 1 121 ? 3.092 -13.508 2.563 1.00 73.81 121 CYS A O 1
ATOM 999 N N . PHE A 1 122 ? 2.171 -11.467 2.331 1.00 73.75 122 PHE A N 1
ATOM 1000 C CA . PHE A 1 122 ? 1.076 -11.900 1.467 1.00 73.75 122 PHE A CA 1
ATOM 1001 C C . PHE A 1 122 ? 1.577 -12.352 0.091 1.00 73.75 122 PHE A C 1
ATOM 1003 O O . PHE A 1 122 ? 1.149 -13.404 -0.369 1.00 73.75 122 PHE A O 1
ATOM 1010 N N . ILE A 1 123 ? 2.525 -11.631 -0.528 1.00 72.50 123 ILE A N 1
ATOM 1011 C CA . ILE A 1 123 ? 3.145 -12.038 -1.809 1.00 72.50 123 ILE A CA 1
ATOM 1012 C C . ILE A 1 123 ? 3.714 -13.455 -1.706 1.00 72.50 123 ILE A C 1
ATOM 1014 O O . ILE A 1 123 ? 3.515 -14.268 -2.599 1.00 72.50 123 ILE A O 1
ATOM 1018 N N . GLY A 1 124 ? 4.388 -13.776 -0.598 1.00 64.19 124 GLY A N 1
ATOM 1019 C CA . GLY A 1 124 ? 5.007 -15.087 -0.400 1.00 64.19 124 GLY A CA 1
ATOM 1020 C C . GLY A 1 124 ? 4.032 -16.267 -0.288 1.00 64.19 124 GLY A C 1
ATOM 1021 O O . GLY A 1 124 ? 4.483 -17.409 -0.335 1.00 64.19 124 GLY A O 1
ATOM 1022 N N . VAL A 1 125 ? 2.730 -16.020 -0.109 1.00 64.94 125 VAL A N 1
ATOM 1023 C CA . VAL A 1 125 ? 1.702 -17.070 0.034 1.00 64.94 125 VAL A CA 1
ATOM 1024 C C . VAL A 1 125 ? 0.532 -16.936 -0.939 1.00 64.94 125 VAL A C 1
ATOM 1026 O O . VAL A 1 125 ? -0.352 -17.792 -0.935 1.00 64.94 125 VAL A O 1
ATOM 1029 N N . ALA A 1 126 ? 0.489 -15.861 -1.722 1.00 64.62 126 ALA A N 1
ATOM 1030 C CA . ALA A 1 126 ? -0.536 -15.651 -2.727 1.00 64.62 126 ALA A CA 1
ATOM 1031 C C . ALA A 1 126 ? -0.251 -16.531 -3.945 1.00 64.62 126 ALA A C 1
ATOM 1033 O O . ALA A 1 126 ? 0.884 -16.615 -4.409 1.00 64.62 126 ALA A O 1
ATOM 1034 N N . ASP A 1 127 ? -1.300 -17.167 -4.454 1.00 61.03 127 ASP A N 1
ATOM 1035 C CA . ASP A 1 127 ? -1.277 -17.751 -5.787 1.00 61.03 127 ASP A CA 1
ATOM 1036 C C . ASP A 1 127 ? -1.468 -16.606 -6.791 1.00 61.03 127 ASP A C 1
ATOM 1038 O O . ASP A 1 127 ? -2.508 -15.941 -6.779 1.00 61.03 127 ASP A O 1
ATOM 1042 N N . LEU A 1 128 ? -0.422 -16.305 -7.562 1.00 65.81 128 LEU A N 1
ATOM 1043 C CA . LEU A 1 128 ? -0.368 -15.165 -8.483 1.00 65.81 128 LEU A CA 1
ATOM 1044 C C . LEU A 1 128 ? -0.667 -15.577 -9.934 1.00 65.81 128 LEU A C 1
ATOM 1046 O O . LEU A 1 128 ? -0.423 -14.784 -10.838 1.00 65.81 128 LEU A O 1
ATOM 1050 N N . ASP A 1 129 ? -1.235 -16.770 -10.157 1.00 55.28 129 ASP A N 1
ATOM 1051 C CA . ASP A 1 129 ? -1.569 -17.358 -11.470 1.00 55.28 129 ASP A CA 1
ATOM 1052 C C . ASP A 1 129 ? -2.706 -16.624 -12.244 1.00 55.28 129 ASP A C 1
ATOM 1054 O O . ASP A 1 129 ? -3.431 -17.215 -13.048 1.00 55.28 129 ASP A O 1
ATOM 1058 N N . GLY A 1 130 ? -2.905 -15.323 -12.007 1.00 58.44 130 GLY A N 1
ATOM 1059 C CA . GLY A 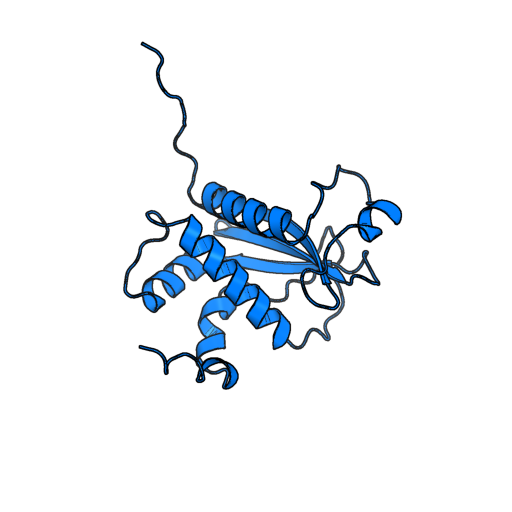1 130 ? -3.862 -14.472 -12.719 1.00 58.44 130 GLY A CA 1
ATOM 1060 C C . GLY A 1 130 ? -3.291 -13.854 -14.001 1.00 58.44 130 GLY A C 1
ATOM 1061 O O . GLY A 1 130 ? -2.081 -13.767 -14.176 1.00 58.44 130 GLY A O 1
ATOM 1062 N N . GLU A 1 131 ? -4.166 -13.383 -14.901 1.00 58.97 131 GLU A N 1
ATOM 1063 C CA . GLU A 1 131 ? -3.725 -12.574 -16.048 1.00 58.97 131 GLU A CA 1
ATOM 1064 C C . GLU A 1 131 ? -3.032 -11.291 -15.540 1.00 58.97 131 GLU A C 1
ATOM 1066 O O . GLU A 1 131 ? -3.648 -10.557 -14.751 1.00 58.97 131 GLU A O 1
ATOM 1071 N N . PRO A 1 132 ? -1.779 -11.019 -15.958 1.00 65.06 132 PRO A N 1
ATOM 1072 C CA . PRO A 1 132 ? -1.053 -9.825 -15.543 1.00 65.06 132 PRO A CA 1
ATOM 1073 C C . PRO A 1 132 ? -1.747 -8.554 -16.047 1.00 65.06 132 PRO A C 1
ATOM 1075 O O . PRO A 1 132 ? -2.435 -8.554 -17.071 1.00 65.06 132 PRO A O 1
ATOM 1078 N N . GLY A 1 133 ? -1.611 -7.467 -15.286 1.00 66.12 133 GLY A N 1
ATOM 1079 C CA . GLY A 1 133 ? -2.176 -6.163 -15.629 1.00 66.12 133 GLY A CA 1
ATOM 1080 C C . GLY A 1 133 ? -1.165 -5.272 -16.341 1.00 66.12 133 GLY A C 1
ATOM 1081 O O . GLY A 1 133 ? 0.008 -5.612 -16.440 1.00 66.12 133 GLY A O 1
ATOM 1082 N N . THR A 1 134 ? -1.608 -4.099 -16.789 1.00 74.25 134 THR A N 1
ATOM 1083 C CA . THR A 1 134 ? -0.717 -3.057 -17.333 1.00 74.25 134 THR A CA 1
ATOM 1084 C C . THR A 1 134 ? -0.470 -1.969 -16.286 1.00 74.25 134 THR A C 1
ATOM 1086 O O . THR A 1 134 ? -1.220 -1.894 -15.309 1.00 74.25 134 THR A O 1
ATOM 1089 N N . PRO A 1 135 ? 0.503 -1.061 -16.470 1.00 70.88 135 PRO A N 1
ATOM 1090 C CA . PRO A 1 135 ? 0.701 0.061 -15.549 1.00 70.88 135 PRO A CA 1
ATOM 1091 C C . PRO A 1 135 ? -0.560 0.922 -15.334 1.00 70.88 135 PRO A C 1
ATOM 1093 O O . PRO A 1 135 ? -0.809 1.417 -14.234 1.00 70.88 135 PRO A O 1
ATOM 1096 N N . GLU A 1 136 ? -1.401 1.078 -16.362 1.00 71.69 136 GLU A N 1
ATOM 1097 C CA . GLU A 1 136 ? -2.667 1.820 -16.288 1.00 71.69 136 GLU A CA 1
ATOM 1098 C C . GLU A 1 136 ? -3.807 1.014 -15.652 1.00 71.69 136 GLU A C 1
ATOM 1100 O O . GLU A 1 136 ? -4.767 1.595 -15.137 1.00 71.69 136 GLU A O 1
ATOM 1105 N N . ALA A 1 137 ? -3.711 -0.315 -15.686 1.00 78.00 137 ALA A N 1
ATOM 1106 C CA . ALA A 1 137 ? -4.676 -1.237 -15.105 1.00 78.00 137 ALA A CA 1
ATOM 1107 C C . ALA A 1 137 ? -3.959 -2.425 -14.433 1.00 78.00 137 ALA A C 1
ATOM 1109 O O . ALA A 1 137 ? -3.999 -3.538 -14.969 1.00 78.00 137 ALA A O 1
ATOM 1110 N N . PRO A 1 138 ? -3.307 -2.208 -13.270 1.00 79.75 138 PRO A N 1
ATOM 1111 C CA . PRO A 1 138 ? -2.544 -3.256 -12.603 1.00 79.75 138 PRO A CA 1
ATOM 1112 C C . PRO A 1 138 ? -3.422 -4.435 -12.199 1.00 79.75 138 PRO A C 1
ATOM 1114 O O . PRO A 1 138 ? -4.593 -4.265 -11.836 1.00 79.75 138 PRO A O 1
ATOM 1117 N N . HIS A 1 139 ? -2.836 -5.629 -12.174 1.00 81.81 139 HIS A N 1
ATOM 1118 C CA . HIS A 1 139 ? -3.475 -6.785 -11.569 1.00 81.81 139 HIS A CA 1
ATOM 1119 C C . HIS A 1 139 ? -3.488 -6.610 -10.047 1.00 81.81 139 HIS A C 1
ATOM 1121 O O . HIS A 1 139 ? -2.470 -6.769 -9.367 1.00 81.81 139 HIS A O 1
ATOM 1127 N N . TRP A 1 140 ? -4.646 -6.253 -9.493 1.00 82.38 140 TRP A N 1
ATOM 1128 C CA . TRP A 1 140 ? -4.795 -6.054 -8.054 1.00 82.38 140 TRP A CA 1
ATOM 1129 C C . TRP A 1 140 ? -4.930 -7.393 -7.331 1.00 82.38 140 TRP A C 1
ATOM 1131 O O . TRP A 1 140 ? -5.985 -8.025 -7.356 1.00 82.38 140 TRP A O 1
ATOM 1141 N N . ILE A 1 141 ? -3.870 -7.779 -6.625 1.00 74.69 141 ILE A N 1
ATOM 1142 C CA . ILE A 1 141 ? -3.755 -9.051 -5.903 1.00 74.69 141 ILE A CA 1
ATOM 1143 C C . ILE A 1 141 ? -4.744 -9.118 -4.724 1.00 74.69 141 ILE A C 1
ATOM 1145 O O . ILE A 1 141 ? -5.160 -10.200 -4.313 1.00 74.69 141 ILE A O 1
ATOM 1149 N N . ASN A 1 142 ? -5.148 -7.969 -4.166 1.00 65.94 142 ASN A N 1
ATOM 1150 C CA . ASN A 1 142 ? -6.249 -7.879 -3.205 1.00 65.94 142 ASN A CA 1
ATOM 1151 C C . ASN A 1 142 ? -6.861 -6.463 -3.124 1.00 65.94 142 ASN A C 1
ATOM 1153 O O . ASN A 1 142 ? -6.319 -5.488 -3.646 1.00 65.94 142 ASN A O 1
ATOM 1157 N N . ASN A 1 143 ? -7.985 -6.363 -2.402 1.00 53.03 143 ASN A N 1
ATOM 1158 C CA . ASN A 1 143 ? -8.663 -5.118 -2.008 1.00 53.03 143 ASN A CA 1
ATOM 1159 C C . ASN A 1 143 ? -8.217 -4.578 -0.623 1.00 53.03 143 ASN A C 1
ATOM 1161 O O . ASN A 1 143 ? -8.906 -3.745 -0.030 1.00 53.03 143 ASN A O 1
ATOM 1165 N N . GLY A 1 144 ? -7.110 -5.086 -0.066 1.00 49.28 144 GLY A N 1
ATOM 1166 C CA . GLY A 1 144 ? -6.544 -4.657 1.217 1.00 49.28 144 GLY A CA 1
ATOM 1167 C C . GLY A 1 144 ? -7.141 -5.280 2.483 1.00 49.28 144 GLY A C 1
ATOM 1168 O O . GLY A 1 144 ? -6.404 -5.474 3.448 1.00 49.28 144 GLY A O 1
ATOM 1169 N N . SER A 1 145 ? -8.423 -5.672 2.509 1.00 47.66 145 SER A N 1
ATOM 1170 C CA . SER A 1 145 ? -9.060 -6.206 3.737 1.00 47.66 145 SER A CA 1
ATOM 1171 C C . SER A 1 145 ? -8.447 -7.530 4.214 1.00 47.66 145 SER A C 1
ATOM 1173 O O . SER A 1 145 ? -8.547 -7.928 5.373 1.00 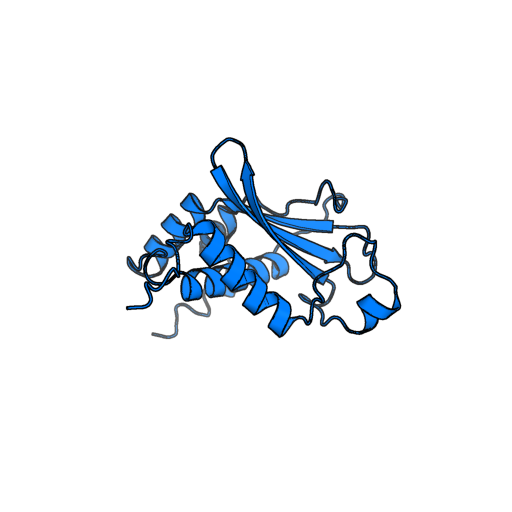47.66 145 SER A O 1
ATOM 1175 N N . GLU A 1 146 ? -7.782 -8.227 3.302 1.00 55.75 146 GLU A N 1
ATOM 1176 C CA . GLU A 1 146 ? -7.175 -9.533 3.525 1.00 55.75 146 GLU A CA 1
ATOM 1177 C C . GLU A 1 146 ? -5.769 -9.456 4.130 1.00 55.75 146 GLU A C 1
ATOM 1179 O O . GLU A 1 146 ? -5.322 -10.433 4.730 1.00 55.75 146 GLU A O 1
ATOM 1184 N N . ILE A 1 147 ? -5.106 -8.296 4.031 1.00 56.38 147 ILE A N 1
ATOM 1185 C CA . ILE A 1 147 ? -3.721 -8.073 4.480 1.00 56.38 147 ILE A CA 1
ATOM 1186 C C . ILE A 1 147 ? -3.587 -8.359 5.980 1.00 56.38 147 ILE A C 1
ATOM 1188 O O . ILE A 1 147 ? -2.648 -9.023 6.404 1.00 56.38 147 ILE A O 1
ATOM 1192 N N . PHE A 1 148 ? -4.571 -7.948 6.782 1.00 51.91 148 PHE A N 1
ATOM 1193 C CA . PHE A 1 148 ? -4.600 -8.251 8.217 1.00 51.91 148 PHE A CA 1
ATOM 1194 C C . PHE A 1 148 ? -5.559 -9.398 8.574 1.00 51.91 148 PHE A C 1
ATOM 1196 O O . PHE A 1 148 ? -5.351 -10.081 9.578 1.00 51.91 148 PHE A O 1
ATOM 1203 N N . GLY A 1 149 ? -6.591 -9.638 7.754 1.00 44.50 149 GLY A N 1
ATOM 1204 C CA . GLY A 1 149 ? -7.645 -10.622 8.024 1.00 44.50 149 GLY A CA 1
ATOM 1205 C C . GLY A 1 149 ? -7.295 -12.072 7.665 1.00 44.50 149 GLY A C 1
ATOM 1206 O O . GLY A 1 149 ? -7.594 -12.978 8.445 1.00 44.50 149 GLY A O 1
ATOM 1207 N N . LYS A 1 150 ? -6.643 -12.327 6.518 1.00 48.50 150 LYS A N 1
ATOM 1208 C CA . LYS A 1 150 ? -6.330 -13.698 6.056 1.00 48.50 150 LYS A CA 1
ATOM 1209 C C . LYS A 1 150 ? -5.116 -14.313 6.756 1.00 48.50 150 LYS A C 1
ATOM 1211 O O . LYS A 1 150 ? -5.053 -15.531 6.901 1.00 48.50 150 LYS A O 1
ATOM 1216 N N . LEU A 1 151 ? -4.192 -13.498 7.272 1.00 45.91 151 LEU A N 1
ATOM 1217 C CA . LEU A 1 151 ? -3.007 -13.986 7.993 1.00 45.91 151 LEU A CA 1
ATOM 1218 C C . LEU A 1 151 ? -3.307 -14.562 9.387 1.00 45.91 151 LEU A C 1
ATOM 1220 O O . LEU A 1 151 ? -2.403 -15.094 10.020 1.00 45.91 151 LEU A O 1
ATOM 1224 N N . LYS A 1 152 ? -4.565 -14.525 9.849 1.00 43.69 152 LYS A N 1
ATOM 1225 C CA . LYS A 1 152 ? -4.986 -15.159 11.110 1.00 43.69 152 LYS A CA 1
ATOM 1226 C C . LYS A 1 152 ? -5.025 -16.695 11.047 1.00 43.69 152 LYS A C 1
ATOM 1228 O O . LYS A 1 152 ? -4.978 -17.333 12.086 1.00 43.69 152 LYS A O 1
ATOM 1233 N N . ASN A 1 153 ? -5.108 -17.281 9.849 1.00 42.38 153 ASN A N 1
ATOM 1234 C CA . ASN A 1 153 ? -5.199 -18.736 9.651 1.00 42.38 153 ASN A CA 1
ATOM 1235 C C . ASN A 1 153 ? -4.031 -19.296 8.821 1.00 42.38 153 ASN A C 1
ATOM 1237 O O . ASN A 1 153 ? -4.126 -20.404 8.296 1.00 42.38 153 ASN A O 1
ATOM 1241 N N . ASN A 1 154 ? -2.958 -18.520 8.637 1.00 43.56 154 ASN A N 1
ATOM 1242 C CA . ASN A 1 154 ? -1.782 -18.993 7.922 1.00 43.56 154 ASN A CA 1
ATOM 1243 C C . ASN A 1 154 ? -0.851 -19.717 8.913 1.00 43.56 154 ASN A C 1
ATOM 1245 O O . ASN A 1 154 ? -0.322 -19.056 9.807 1.00 43.56 154 ASN A O 1
ATOM 1249 N N . PRO A 1 155 ? -0.602 -21.031 8.762 1.00 43.72 155 PRO A N 1
ATOM 1250 C CA . PRO A 1 155 ? 0.230 -21.801 9.691 1.00 43.72 155 PRO A CA 1
ATOM 1251 C C . PRO A 1 155 ? 1.689 -21.314 9.766 1.00 43.72 155 PRO A C 1
ATOM 1253 O O . PRO A 1 155 ? 2.389 -21.629 10.723 1.00 43.72 155 PRO A O 1
ATOM 1256 N N . ASN A 1 156 ? 2.150 -20.500 8.807 1.00 41.09 156 ASN A N 1
ATOM 1257 C CA . ASN A 1 156 ? 3.467 -19.857 8.862 1.00 41.09 156 ASN A CA 1
ATOM 1258 C C . ASN A 1 156 ? 3.523 -18.639 9.811 1.00 41.09 156 ASN A C 1
ATOM 1260 O O . ASN A 1 156 ? 4.601 -18.082 10.009 1.00 41.09 156 ASN A O 1
ATOM 1264 N N . MET A 1 157 ? 2.388 -18.212 10.381 1.00 41.41 157 MET A N 1
ATOM 1265 C CA . MET A 1 157 ? 2.294 -17.116 11.359 1.00 41.41 157 MET A CA 1
ATOM 1266 C C . MET A 1 157 ? 2.231 -17.608 12.816 1.00 41.41 157 MET A C 1
ATOM 1268 O O . MET A 1 157 ? 2.602 -16.854 13.718 1.00 41.41 157 MET A O 1
ATOM 1272 N N . ASP A 1 158 ? 1.837 -18.868 13.057 1.00 40.03 158 ASP A N 1
ATOM 1273 C CA . ASP A 1 158 ? 1.747 -19.476 14.401 1.00 40.03 158 ASP A CA 1
ATOM 1274 C C . ASP A 1 158 ? 3.112 -19.554 15.110 1.00 40.03 158 ASP A C 1
ATOM 1276 O O . ASP A 1 158 ? 3.205 -19.525 16.339 1.00 40.03 158 ASP A O 1
ATOM 1280 N N . THR A 1 159 ? 4.206 -19.590 14.348 1.00 40.38 159 THR A N 1
ATOM 1281 C CA . THR A 1 159 ? 5.578 -19.585 14.872 1.00 40.38 159 THR A CA 1
ATOM 1282 C C . THR A 1 159 ? 5.960 -18.296 15.602 1.00 40.38 159 THR A C 1
ATOM 1284 O O . THR A 1 159 ? 6.967 -18.295 16.307 1.00 40.38 159 THR A O 1
ATOM 1287 N N . PHE A 1 160 ? 5.187 -17.210 15.481 1.00 41.44 160 PHE A N 1
ATOM 1288 C CA . PHE A 1 160 ? 5.572 -15.895 16.010 1.00 41.44 160 PHE A CA 1
ATOM 1289 C C . PHE A 1 160 ? 4.698 -15.344 17.142 1.00 41.44 160 PHE A C 1
ATOM 1291 O O . PHE A 1 160 ? 5.173 -14.477 17.873 1.00 41.44 160 PHE A O 1
ATOM 1298 N N . GLU A 1 161 ? 3.500 -15.883 17.399 1.00 39.97 161 GLU A N 1
ATOM 1299 C CA . GLU A 1 161 ? 2.754 -15.570 18.639 1.00 39.97 161 GLU A CA 1
ATOM 1300 C C . GLU A 1 161 ? 3.437 -16.149 19.903 1.00 39.97 161 GLU A C 1
ATOM 1302 O O . GLU A 1 161 ? 3.022 -15.891 21.030 1.00 39.97 161 GLU A O 1
ATOM 1307 N N . SER A 1 162 ? 4.530 -16.902 19.727 1.00 32.88 162 SER A N 1
ATOM 1308 C CA . SER A 1 162 ? 5.259 -17.613 20.787 1.00 32.88 162 SER A CA 1
ATOM 1309 C C . SER A 1 162 ? 6.401 -16.821 21.445 1.00 32.88 162 SER A C 1
ATOM 1311 O O . SER A 1 162 ? 7.089 -17.361 22.311 1.00 32.88 162 SER A O 1
ATOM 1313 N N . HIS A 1 163 ? 6.630 -15.561 21.070 1.00 33.56 163 HIS A N 1
ATOM 1314 C CA . HIS A 1 163 ? 7.678 -14.729 21.674 1.00 33.56 163 HIS A CA 1
ATOM 1315 C C . HIS A 1 163 ? 7.080 -13.481 22.338 1.00 33.56 163 HIS A C 1
ATOM 1317 O O . HIS A 1 163 ? 7.176 -12.371 21.818 1.00 33.56 163 HIS A O 1
ATOM 1323 N N . HIS A 1 164 ? 6.453 -13.708 23.494 1.00 38.97 164 HIS A N 1
ATOM 1324 C CA . HIS A 1 164 ? 6.164 -12.693 24.510 1.00 38.97 164 HIS A CA 1
ATOM 1325 C C . HIS A 1 164 ? 7.286 -12.629 25.550 1.00 38.97 164 HIS A C 1
ATOM 1327 O O . HIS A 1 164 ? 7.813 -13.706 25.915 1.00 38.97 164 HIS A O 1
#

Secondary structure (DSSP, 8-state):
----------HHHHHHHHHHHHHHHHH------SSPPPHHHHTTPPPSBTTEEEEEEEEEEETTEEEEEEEEEESS-TT-EEEEEEEHHHHHHHHHHHTTS--TTT-HHHHHHHHHHHHHHHHTT----SPPBBTTB-EEEE-SHHHHHGGGG-TTTTTTTT--

Foldseek 3Di:
DDDPPPDDDDLLVVLLVLLQVVLCVVFVADLDDPDDDDPVSLVPTHAPDPQKGWHGWDWDQDPNFTWTWTKIAGSVCRQFIAIATARPVLLQVLVCVVVPRDGCVVVSNVSSVVLSVLVRVCVVPQDPPDDGAGPVGGHHSDNRNCSRPVVVPDPVCVVPVPPD

Radius of gyration: 16.89 Å; chains: 1; bounding box: 36×58×44 Å